Protein AF-A0A6H0CEQ5-F1 (afdb_monomer_lite)

Sequence (63 aa):
EDCKLNVLQDYKQSFDVPIGYSGHEVGTPVALAALALGAKVLENHITLDRNMKGNDHVCSLTP

InterPro domains:
  IPR013132 PseI/NeuA/B-like [PF03102] (1-63)
  IPR013785 Aldolase-type TIM barrel [G3DSA:3.20.20.70] (1-63)
  IPR051690 PseI/Nans/NeuA/B acid synthases [PTHR42966] (1-63)

pLDDT: mean 95.83, std 3.58, range [72.69, 98.44]

Structure (mmCIF, N/CA/C/O backbone):
data_AF-A0A6H0CEQ5-F1
#
_entry.id   AF-A0A6H0CEQ5-F1
#
loop_
_atom_site.group_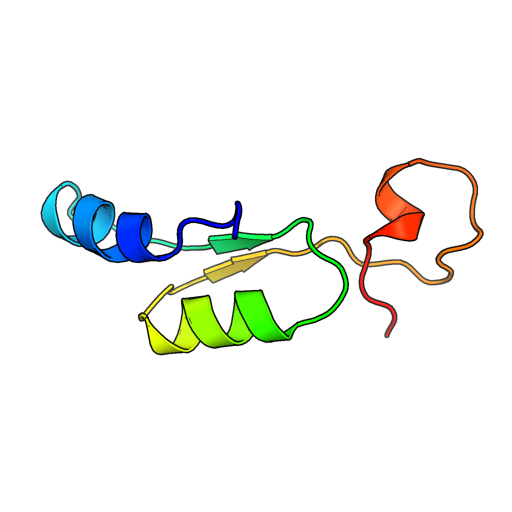PDB
_atom_site.id
_atom_site.type_symbol
_atom_site.label_atom_id
_atom_site.label_alt_id
_atom_site.label_comp_id
_atom_site.label_asym_id
_atom_site.label_entity_id
_atom_site.label_seq_id
_atom_site.pdbx_PDB_ins_code
_atom_site.Cartn_x
_atom_site.Cartn_y
_atom_site.Cartn_z
_atom_site.occupancy
_atom_site.B_iso_or_equiv
_atom_site.auth_seq_id
_atom_site.auth_comp_id
_atom_site.auth_asym_id
_atom_site.auth_atom_id
_atom_site.pdbx_PDB_model_num
ATOM 1 N N . GLU A 1 1 ? 10.961 -8.279 9.626 1.00 72.69 1 GLU A N 1
ATOM 2 C CA . GLU A 1 1 ? 11.051 -7.997 11.077 1.00 72.69 1 GLU A CA 1
ATOM 3 C C . GLU A 1 1 ? 10.990 -6.497 11.382 1.00 72.69 1 GLU A C 1
ATOM 5 O O . GLU A 1 1 ? 10.388 -6.107 12.384 1.00 72.69 1 GLU A O 1
ATOM 10 N N . ASP A 1 2 ? 11.543 -5.657 10.502 1.00 91.94 2 ASP A N 1
ATOM 11 C CA . ASP A 1 2 ? 11.643 -4.202 10.704 1.00 91.94 2 ASP A CA 1
ATOM 12 C C . ASP A 1 2 ? 10.361 -3.412 10.419 1.00 91.94 2 ASP A C 1
ATOM 14 O O . ASP A 1 2 ? 10.216 -2.300 10.905 1.00 91.94 2 ASP A O 1
ATOM 18 N N . CYS A 1 3 ? 9.389 -3.981 9.699 1.00 93.25 3 CYS A N 1
ATOM 19 C CA . CYS A 1 3 ? 8.163 -3.266 9.314 1.00 93.25 3 CYS A CA 1
ATOM 20 C C . CYS A 1 3 ? 7.221 -2.935 10.492 1.00 93.25 3 CYS A C 1
ATOM 22 O O . CYS A 1 3 ? 6.296 -2.154 10.315 1.00 93.25 3 CYS A O 1
ATOM 24 N N . LYS A 1 4 ? 7.411 -3.563 11.667 1.00 95.56 4 LYS A N 1
ATOM 25 C CA . LYS A 1 4 ? 6.680 -3.321 12.936 1.00 95.56 4 LYS A CA 1
ATOM 26 C C . LYS A 1 4 ? 5.176 -2.997 12.784 1.00 95.56 4 LYS A C 1
ATOM 28 O O . LYS A 1 4 ? 4.673 -2.065 13.404 1.00 95.56 4 LYS A O 1
ATOM 33 N N . LEU A 1 5 ? 4.429 -3.808 12.025 1.00 97.00 5 LEU A N 1
ATOM 34 C CA . LEU A 1 5 ? 3.024 -3.526 11.670 1.00 97.00 5 LEU A CA 1
ATOM 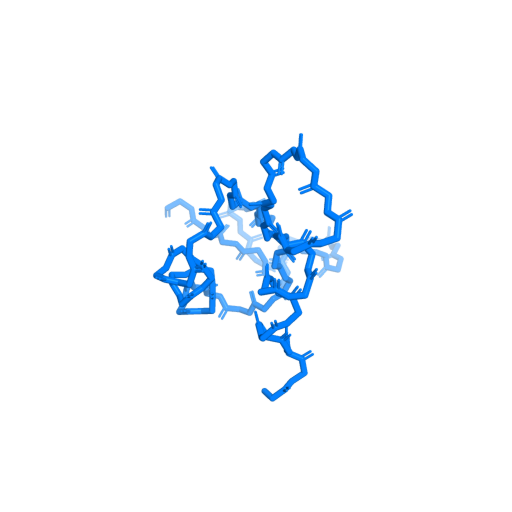35 C C . LEU A 1 5 ? 2.054 -3.363 12.857 1.00 97.00 5 LEU A C 1
ATOM 37 O O . LEU A 1 5 ? 0.978 -2.795 12.685 1.00 97.00 5 LEU A O 1
ATOM 41 N N . ASN A 1 6 ? 2.419 -3.811 14.062 1.00 96.12 6 ASN A N 1
ATOM 42 C CA . ASN A 1 6 ? 1.614 -3.589 15.268 1.00 96.12 6 ASN A CA 1
ATOM 43 C C . ASN A 1 6 ? 1.410 -2.098 15.584 1.00 96.12 6 ASN A C 1
ATOM 45 O O . ASN A 1 6 ? 0.382 -1.761 16.165 1.00 96.12 6 ASN A O 1
ATOM 49 N N . VAL A 1 7 ? 2.299 -1.208 15.120 1.00 96.81 7 VAL A N 1
ATOM 50 C CA . VAL A 1 7 ? 2.148 0.251 15.278 1.00 96.81 7 VAL A CA 1
ATOM 51 C C . VAL A 1 7 ? 0.848 0.783 14.662 1.00 96.81 7 VAL A C 1
ATOM 53 O O . VAL A 1 7 ? 0.310 1.796 15.102 1.00 96.81 7 VAL A O 1
ATOM 56 N N . LEU A 1 8 ? 0.282 0.071 13.678 1.00 97.81 8 LEU A N 1
ATOM 57 C CA . LEU A 1 8 ? -1.023 0.405 13.107 1.00 97.81 8 LEU A CA 1
ATOM 58 C C . LEU A 1 8 ? -2.131 0.380 14.169 1.00 97.81 8 LEU A C 1
ATOM 60 O O . LEU A 1 8 ? -3.070 1.164 14.069 1.00 97.81 8 LEU A O 1
ATOM 64 N N . GLN A 1 9 ? -2.043 -0.502 15.172 1.00 97.62 9 GLN A N 1
ATOM 65 C CA . GLN A 1 9 ? -3.013 -0.547 16.269 1.00 97.62 9 GLN A CA 1
ATOM 66 C C . GLN A 1 9 ? -2.838 0.650 17.202 1.00 97.62 9 GLN A C 1
ATOM 68 O O . GLN A 1 9 ? -3.823 1.309 17.532 1.00 97.62 9 GLN A O 1
ATOM 73 N N . ASP A 1 10 ? -1.594 0.983 17.545 1.00 97.69 10 ASP A N 1
ATOM 74 C CA . ASP A 1 10 ? -1.278 2.123 18.409 1.00 97.69 10 ASP A CA 1
ATOM 75 C C . ASP A 1 10 ? -1.778 3.438 17.789 1.00 97.69 10 ASP A C 1
ATOM 77 O O . ASP A 1 10 ? -2.403 4.265 18.457 1.00 97.69 10 ASP A O 1
ATOM 81 N N . TYR A 1 11 ? -1.580 3.616 16.479 1.00 97.88 11 TYR A N 1
ATOM 82 C CA . TYR A 1 11 ? -2.028 4.813 15.764 1.00 97.88 11 TYR A CA 1
ATOM 83 C C . TYR A 1 11 ? -3.545 4.890 15.627 1.00 97.88 11 TYR A C 1
ATOM 85 O O . TYR A 1 11 ? -4.107 5.970 15.782 1.00 97.88 11 TYR A O 1
ATOM 93 N N . LYS A 1 12 ? -4.226 3.759 15.421 1.00 97.19 12 LYS A N 1
ATOM 94 C CA . LYS A 1 12 ? -5.696 3.720 15.421 1.00 97.19 12 LYS A CA 1
ATOM 95 C C . LYS A 1 12 ? -6.301 4.099 16.769 1.00 97.19 12 LYS A C 1
ATOM 97 O O . LYS A 1 12 ? -7.403 4.630 16.799 1.00 97.19 12 LYS A O 1
ATOM 102 N N . GLN A 1 13 ? -5.616 3.796 17.870 1.00 97.50 13 GLN A N 1
ATOM 103 C CA . GLN A 1 13 ? -6.061 4.186 19.210 1.00 97.50 13 GLN A CA 1
ATOM 104 C C . GLN A 1 13 ? -5.742 5.652 19.523 1.00 97.50 13 GLN A C 1
ATOM 106 O O . GLN A 1 13 ? -6.471 6.289 20.277 1.00 97.50 13 GLN A O 1
ATOM 111 N N . SER A 1 14 ? -4.656 6.180 18.956 1.00 98.38 14 SER A N 1
ATOM 112 C CA . SER A 1 14 ? -4.157 7.525 19.260 1.00 98.38 14 SER A CA 1
ATOM 113 C C . SER A 1 14 ? -4.802 8.626 18.418 1.00 98.38 14 SER A C 1
ATOM 115 O O . SER A 1 14 ? -4.845 9.776 18.853 1.00 98.38 14 SER A O 1
ATOM 117 N N . PHE A 1 15 ? -5.278 8.303 17.214 1.00 98.12 15 PHE A N 1
ATOM 118 C CA . PHE A 1 15 ? -5.742 9.294 16.248 1.00 98.12 15 PHE A CA 1
ATOM 119 C C . PHE A 1 15 ? -7.104 8.920 15.659 1.00 98.12 15 PHE A C 1
ATOM 121 O O . PHE A 1 15 ? -7.306 7.800 15.198 1.00 98.12 15 PHE A O 1
ATOM 128 N N . ASP A 1 16 ? -8.013 9.896 15.594 1.00 97.88 16 ASP A N 1
ATOM 129 C CA . ASP A 1 16 ? -9.332 9.759 14.961 1.00 97.88 16 ASP A CA 1
ATOM 130 C C . ASP A 1 16 ? -9.277 10.112 13.462 1.00 97.88 16 ASP A C 1
ATOM 132 O O . ASP A 1 16 ? -9.970 10.997 12.964 1.00 97.88 16 ASP A O 1
ATOM 136 N N . VAL A 1 17 ? -8.361 9.465 12.735 1.00 98.00 17 VAL A N 1
ATOM 137 C CA . VAL A 1 17 ? -8.214 9.600 11.277 1.00 98.00 17 VAL A CA 1
ATOM 138 C C . VAL A 1 17 ? -7.875 8.250 10.635 1.00 98.00 17 VAL A C 1
ATOM 140 O O . VAL A 1 17 ? -7.365 7.351 11.308 1.00 98.00 17 VAL A O 1
ATOM 143 N N . PRO A 1 18 ? -8.117 8.066 9.321 1.00 98.12 18 PRO A N 1
ATOM 144 C CA . PRO A 1 18 ? -7.683 6.863 8.619 1.00 98.12 18 PRO A CA 1
ATOM 145 C C . PRO A 1 18 ? -6.161 6.671 8.691 1.00 98.12 18 PRO A C 1
ATOM 147 O O . PRO A 1 18 ? -5.398 7.547 8.295 1.00 98.12 18 PRO A O 1
ATOM 150 N N . ILE A 1 19 ? -5.725 5.494 9.144 1.00 98.44 19 ILE A N 1
ATOM 151 C CA .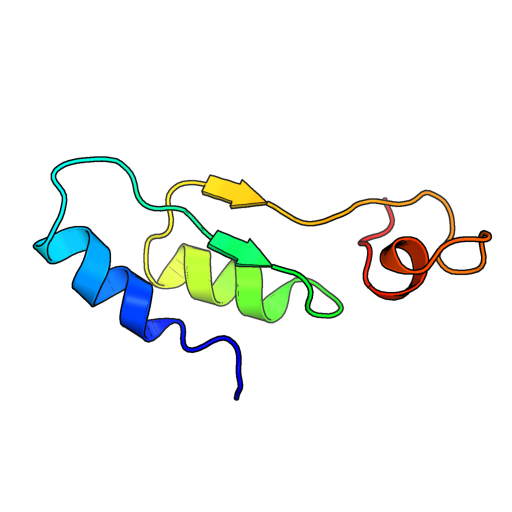 ILE A 1 19 ? -4.308 5.110 9.201 1.00 98.44 19 ILE A CA 1
ATOM 152 C C . ILE A 1 19 ? -3.963 4.230 7.997 1.00 98.44 19 ILE A C 1
ATOM 154 O O . ILE A 1 19 ? -4.696 3.287 7.688 1.00 98.44 19 ILE A O 1
ATOM 158 N N . GLY A 1 20 ? -2.855 4.530 7.320 1.00 98.12 20 GLY A N 1
ATOM 159 C CA . GLY A 1 20 ? -2.333 3.778 6.176 1.00 98.12 20 GLY A CA 1
ATOM 160 C C . GLY A 1 20 ? -0.969 3.141 6.443 1.00 98.12 20 GLY A C 1
ATOM 161 O O . GLY A 1 20 ? -0.437 3.217 7.548 1.00 98.12 20 GLY A O 1
ATOM 162 N N . TYR A 1 21 ? -0.411 2.516 5.410 1.00 98.25 21 TYR A N 1
ATOM 163 C CA . TYR A 1 21 ? 0.922 1.925 5.402 1.00 98.25 21 TYR A CA 1
ATOM 164 C C . TYR A 1 21 ? 1.665 2.327 4.125 1.00 98.25 21 TYR A C 1
ATOM 166 O O . TYR A 1 21 ? 1.120 2.177 3.033 1.00 98.25 21 TYR A O 1
ATOM 174 N N . SER A 1 22 ? 2.896 2.819 4.272 1.00 97.38 22 SER A N 1
ATOM 175 C CA . SER A 1 22 ? 3.826 3.067 3.164 1.00 97.38 22 SER A CA 1
ATOM 176 C C . SER A 1 22 ? 5.011 2.111 3.307 1.00 97.38 22 SER A C 1
ATOM 178 O O . SER A 1 22 ? 5.691 2.103 4.339 1.00 97.38 22 SER A O 1
ATOM 180 N N . GLY A 1 23 ? 5.180 1.237 2.317 1.00 95.06 23 GLY A N 1
ATOM 181 C CA . GLY A 1 23 ? 6.130 0.130 2.325 1.00 95.06 23 GLY A CA 1
ATOM 182 C C . GLY A 1 23 ? 7.291 0.345 1.356 1.00 95.06 23 GLY A C 1
ATOM 183 O O . GLY A 1 23 ? 7.105 0.787 0.221 1.00 95.06 23 GLY A O 1
ATOM 184 N N . HIS A 1 24 ? 8.491 -0.036 1.794 1.00 94.69 24 HIS A N 1
ATOM 185 C CA . HIS A 1 24 ? 9.732 -0.006 0.999 1.00 94.69 24 HIS A CA 1
ATOM 186 C C . HIS A 1 24 ? 10.382 -1.395 0.884 1.00 94.69 24 HIS A C 1
ATOM 188 O O . HIS A 1 24 ? 11.498 -1.548 0.388 1.00 94.69 24 HIS A O 1
ATOM 194 N N . GLU A 1 25 ? 9.701 -2.421 1.383 1.00 93.69 25 GLU A N 1
ATOM 195 C CA . GLU A 1 25 ? 10.057 -3.817 1.218 1.00 93.69 25 GLU A CA 1
ATOM 196 C C . GLU A 1 25 ? 9.828 -4.304 -0.216 1.00 93.69 25 GLU A C 1
ATOM 198 O O . GLU A 1 25 ? 9.025 -3.764 -0.974 1.00 93.69 25 GLU A O 1
ATOM 203 N N . VAL A 1 26 ? 10.527 -5.378 -0.583 1.00 91.50 26 VAL A N 1
ATOM 204 C CA . VAL A 1 26 ? 10.358 -6.004 -1.893 1.00 91.50 26 VAL A CA 1
ATOM 205 C C . VAL A 1 26 ? 9.084 -6.850 -1.907 1.00 91.50 26 VAL A C 1
ATOM 207 O O . VAL A 1 26 ? 8.950 -7.811 -1.147 1.00 91.50 26 VAL A O 1
ATOM 210 N N . GLY A 1 27 ? 8.190 -6.546 -2.848 1.00 92.25 27 GLY A N 1
ATOM 211 C CA . GLY A 1 27 ? 6.948 -7.288 -3.063 1.00 92.25 27 GLY A CA 1
ATOM 212 C C . GLY A 1 27 ? 5.786 -6.789 -2.202 1.00 92.25 27 GLY A C 1
ATOM 213 O O . GLY A 1 27 ? 5.848 -5.736 -1.586 1.00 92.25 27 GLY A O 1
ATOM 214 N N . THR A 1 28 ? 4.689 -7.543 -2.198 1.00 95.94 28 THR 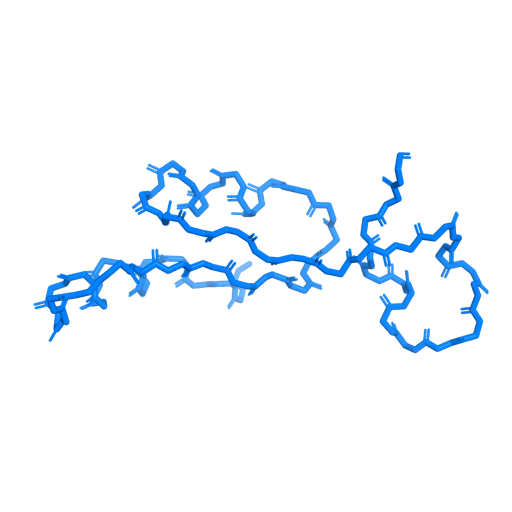A N 1
ATOM 215 C CA . THR A 1 28 ? 3.416 -7.153 -1.569 1.00 95.94 28 THR A CA 1
ATOM 216 C C . THR A 1 28 ? 3.020 -7.857 -0.256 1.00 95.94 28 THR A C 1
ATOM 218 O O . THR A 1 28 ? 2.052 -7.392 0.348 1.00 95.94 28 THR A O 1
ATOM 221 N N . PRO A 1 29 ? 3.677 -8.927 0.259 1.00 96.56 29 PRO A N 1
ATOM 222 C CA . PRO A 1 29 ? 3.190 -9.623 1.458 1.00 96.56 29 PRO A CA 1
ATOM 223 C C . PRO A 1 29 ? 3.001 -8.738 2.695 1.00 96.56 29 PRO A C 1
ATOM 225 O O . PRO A 1 29 ? 2.033 -8.918 3.433 1.00 96.56 29 PRO A O 1
ATOM 228 N N . VAL A 1 30 ? 3.898 -7.776 2.926 1.00 96.94 30 VAL A N 1
ATOM 229 C CA . VAL A 1 30 ? 3.818 -6.889 4.096 1.00 96.94 30 VAL A CA 1
ATOM 230 C C . VAL A 1 30 ? 2.706 -5.857 3.921 1.00 96.94 30 VAL A C 1
ATOM 232 O O . VAL A 1 30 ? 1.910 -5.684 4.840 1.00 96.94 30 VAL A O 1
ATOM 235 N N . ALA A 1 31 ? 2.571 -5.255 2.738 1.00 96.88 31 ALA A N 1
ATOM 236 C CA . ALA A 1 31 ? 1.440 -4.388 2.413 1.00 96.88 31 ALA A CA 1
ATOM 237 C C . ALA A 1 31 ? 0.086 -5.113 2.569 1.00 96.88 31 ALA A C 1
ATOM 239 O O . ALA A 1 31 ? -0.859 -4.566 3.139 1.00 96.88 31 ALA A O 1
ATOM 240 N N . LEU A 1 32 ? -0.004 -6.384 2.156 1.00 97.44 32 LEU A N 1
ATOM 241 C CA . LEU A 1 32 ? -1.196 -7.214 2.371 1.00 97.44 32 LEU A CA 1
ATOM 242 C C . LEU A 1 32 ? -1.439 -7.520 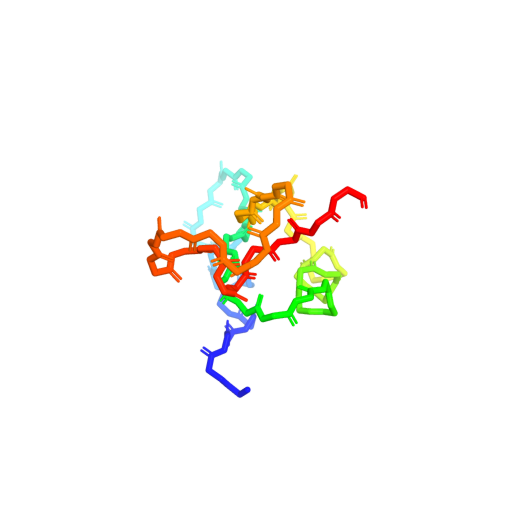3.856 1.00 97.44 32 LEU A C 1
ATOM 244 O O . LEU A 1 32 ? -2.583 -7.497 4.309 1.00 97.44 32 LEU A O 1
ATOM 248 N N . ALA A 1 33 ? -0.386 -7.765 4.636 1.00 97.75 33 ALA A N 1
ATOM 249 C CA . ALA A 1 33 ? -0.509 -7.919 6.081 1.00 97.75 33 ALA A CA 1
ATOM 250 C C . ALA A 1 33 ? -0.972 -6.613 6.754 1.00 97.75 33 ALA A C 1
ATOM 252 O O . ALA A 1 33 ? -1.835 -6.649 7.630 1.00 97.75 33 ALA A O 1
ATOM 253 N N . ALA A 1 34 ? -0.472 -5.455 6.315 1.00 98.19 34 ALA A N 1
ATOM 254 C CA . ALA A 1 34 ? -0.917 -4.147 6.789 1.00 98.19 34 ALA A CA 1
ATOM 255 C C . ALA A 1 34 ? -2.404 -3.912 6.476 1.00 98.19 34 ALA A C 1
ATOM 257 O O . ALA A 1 34 ? -3.157 -3.463 7.345 1.00 98.19 34 ALA A O 1
ATOM 258 N N . LEU A 1 35 ? -2.852 -4.288 5.273 1.00 97.75 35 LEU A N 1
ATOM 259 C CA . LEU A 1 35 ? -4.265 -4.272 4.894 1.00 97.75 35 LEU A CA 1
ATOM 260 C C . LEU A 1 35 ? -5.108 -5.168 5.808 1.00 97.75 35 LEU A C 1
ATOM 262 O O . LEU A 1 35 ? -6.139 -4.724 6.310 1.00 97.75 35 LEU A O 1
ATOM 266 N N . ALA A 1 36 ? -4.660 -6.399 6.075 1.00 97.94 36 ALA A N 1
ATOM 267 C CA . ALA A 1 36 ? -5.346 -7.328 6.975 1.00 97.94 36 ALA A CA 1
ATOM 268 C C . ALA A 1 36 ? -5.423 -6.800 8.421 1.00 97.94 36 ALA A C 1
ATOM 270 O O . ALA A 1 36 ? -6.425 -6.993 9.105 1.00 97.94 36 ALA A O 1
ATOM 271 N N . LEU A 1 37 ? -4.404 -6.060 8.867 1.00 97.62 37 LEU A N 1
ATOM 272 C CA . LEU A 1 37 ? -4.387 -5.346 10.150 1.00 97.62 37 LEU A CA 1
ATOM 273 C C . LEU A 1 37 ? -5.207 -4.046 10.122 1.00 97.62 37 LEU A C 1
ATOM 275 O O . LEU A 1 37 ? -5.341 -3.356 11.137 1.00 97.62 37 LEU A O 1
ATOM 279 N N . GLY A 1 38 ? -5.806 -3.732 8.974 1.00 96.94 38 GLY A N 1
ATOM 280 C CA . GLY A 1 38 ? -6.793 -2.690 8.756 1.00 96.94 38 GLY A CA 1
ATOM 281 C C . GLY A 1 38 ? -6.208 -1.325 8.410 1.00 96.94 38 GLY A C 1
ATOM 282 O O . GLY A 1 38 ? -6.849 -0.329 8.754 1.00 96.94 38 GLY A O 1
ATOM 283 N N . ALA A 1 39 ? -5.025 -1.268 7.794 1.00 98.31 39 ALA A N 1
ATOM 284 C CA . ALA A 1 39 ? -4.585 -0.081 7.067 1.00 98.31 39 ALA A CA 1
ATOM 285 C C . ALA A 1 39 ? -5.631 0.287 5.997 1.00 98.31 39 ALA A C 1
ATOM 287 O O . ALA A 1 39 ? -6.222 -0.585 5.359 1.00 98.31 39 ALA A O 1
ATOM 288 N N . LYS A 1 40 ? -5.899 1.583 5.831 1.00 98.31 40 LYS A N 1
ATOM 289 C CA . LYS A 1 40 ? -6.912 2.118 4.904 1.00 98.31 40 LYS A CA 1
ATOM 290 C C . LYS A 1 40 ? -6.334 2.592 3.578 1.00 98.31 40 LYS A C 1
ATOM 292 O O . LYS A 1 40 ? -7.076 2.733 2.614 1.00 98.31 40 LYS A O 1
ATOM 297 N N . VAL A 1 41 ? -5.027 2.819 3.542 1.00 98.19 41 VAL A N 1
ATOM 298 C CA . VAL A 1 41 ? -4.263 3.219 2.361 1.00 98.19 41 VAL A CA 1
ATOM 299 C C . VAL A 1 41 ? -2.987 2.388 2.342 1.00 98.19 41 VAL A C 1
ATOM 301 O O . VAL A 1 41 ? -2.394 2.171 3.400 1.00 98.19 41 VAL A O 1
ATOM 304 N N . LEU A 1 42 ? -2.597 1.921 1.159 1.00 97.94 42 LEU A N 1
ATOM 305 C CA . LEU A 1 42 ? -1.307 1.290 0.905 1.00 97.94 42 LEU A CA 1
ATOM 306 C C . LEU A 1 42 ? -0.550 2.148 -0.102 1.00 97.94 42 LEU A C 1
ATOM 308 O O . LEU A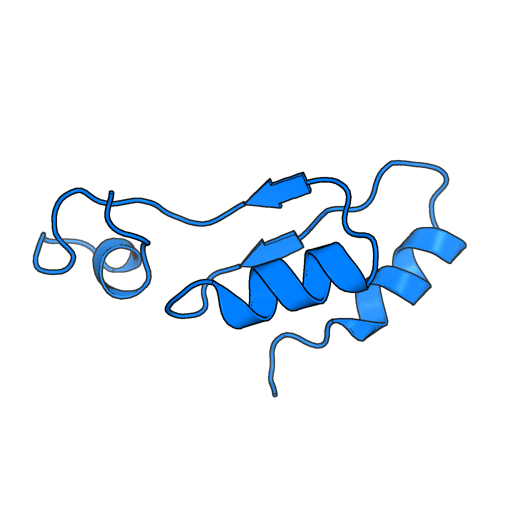 1 42 ? -1.119 2.547 -1.117 1.00 97.94 42 LEU A O 1
ATOM 312 N N . GLU A 1 43 ? 0.716 2.403 0.176 1.00 97.88 43 GLU A N 1
ATOM 313 C CA . GLU A 1 43 ? 1.618 3.127 -0.706 1.00 97.88 43 GLU A CA 1
ATOM 314 C C . GLU A 1 43 ? 2.893 2.304 -0.896 1.00 97.88 43 GLU A C 1
ATOM 316 O O . GLU A 1 43 ? 3.492 1.828 0.066 1.00 97.88 43 GLU A O 1
ATOM 321 N N . ASN A 1 44 ? 3.301 2.129 -2.148 1.00 95.69 44 ASN A N 1
ATOM 322 C CA . ASN A 1 44 ? 4.556 1.495 -2.524 1.00 95.69 44 ASN A CA 1
ATOM 323 C C . ASN A 1 44 ? 5.090 2.197 -3.774 1.00 95.69 44 ASN A C 1
ATOM 325 O O . ASN A 1 44 ? 4.316 2.686 -4.603 1.00 95.69 44 ASN A O 1
ATOM 329 N N . HIS A 1 45 ? 6.408 2.185 -3.951 1.00 96.25 45 HIS A N 1
ATOM 330 C CA . HIS A 1 45 ? 7.005 2.622 -5.207 1.00 96.25 45 HIS A CA 1
ATOM 331 C C . HIS A 1 45 ? 6.663 1.645 -6.340 1.00 96.25 45 HIS A C 1
ATOM 333 O O . HIS A 1 45 ? 6.612 0.427 -6.142 1.00 96.25 45 HIS A O 1
ATOM 339 N N . ILE A 1 46 ? 6.468 2.184 -7.544 1.00 96.31 46 ILE A N 1
ATOM 340 C CA . ILE A 1 46 ? 6.285 1.411 -8.773 1.00 96.31 46 ILE A CA 1
ATOM 341 C C . ILE A 1 46 ? 7.350 1.792 -9.795 1.00 96.31 46 ILE A C 1
ATOM 343 O O . ILE A 1 46 ? 7.798 2.937 -9.859 1.00 96.31 46 ILE A O 1
ATOM 347 N N . THR A 1 47 ? 7.742 0.838 -10.627 1.00 96.75 47 THR A N 1
ATOM 348 C CA . THR A 1 47 ? 8.691 1.070 -11.705 1.00 96.75 47 THR A CA 1
ATOM 349 C C . THR A 1 47 ? 8.422 0.179 -12.908 1.00 96.75 47 THR A C 1
ATOM 351 O O . THR A 1 47 ? 7.900 -0.920 -12.768 1.00 96.75 47 THR A O 1
ATOM 354 N N . LEU A 1 48 ? 8.802 0.641 -14.100 1.00 96.88 48 LEU A N 1
ATOM 355 C CA . LEU A 1 48 ? 8.724 -0.163 -15.323 1.00 96.88 48 LEU A CA 1
ATOM 356 C C . LEU A 1 48 ? 9.833 -1.223 -15.385 1.00 96.88 48 LEU A C 1
ATOM 358 O O . LEU A 1 48 ? 9.627 -2.287 -15.957 1.00 96.88 48 LEU A O 1
ATOM 362 N N . ASP A 1 49 ? 10.994 -0.935 -14.794 1.00 95.81 49 ASP A N 1
ATOM 363 C CA . ASP A 1 49 ? 12.136 -1.844 -14.733 1.00 95.81 49 ASP A CA 1
ATOM 364 C C . ASP A 1 49 ? 12.977 -1.542 -13.484 1.00 95.81 49 ASP A C 1
ATOM 366 O O . ASP A 1 49 ? 13.406 -0.409 -13.246 1.00 95.81 49 ASP A O 1
ATOM 370 N N . ARG A 1 50 ? 13.227 -2.579 -12.680 1.00 94.94 50 ARG A N 1
ATOM 371 C CA . ARG A 1 50 ? 14.015 -2.492 -11.442 1.00 94.94 50 ARG A CA 1
ATOM 372 C C . ARG A 1 50 ? 15.503 -2.246 -11.687 1.00 94.94 50 ARG A C 1
ATOM 374 O O . ARG A 1 50 ? 16.209 -1.868 -10.758 1.00 94.94 50 ARG A O 1
ATOM 381 N N . ASN A 1 51 ? 15.977 -2.458 -12.916 1.00 95.44 51 ASN A N 1
ATOM 382 C CA . ASN A 1 51 ? 17.374 -2.261 -13.307 1.00 95.44 51 ASN A CA 1
ATOM 383 C C . ASN A 1 51 ? 17.679 -0.823 -13.755 1.00 95.44 51 ASN A C 1
ATOM 385 O O . ASN A 1 51 ? 18.828 -0.506 -14.073 1.00 95.44 51 ASN A O 1
ATOM 389 N N . MET A 1 52 ? 16.674 0.056 -13.809 1.00 95.94 52 MET A N 1
ATOM 390 C CA . MET A 1 52 ? 16.883 1.463 -14.138 1.00 95.94 52 MET A CA 1
ATOM 391 C C . MET A 1 52 ? 17.740 2.170 -13.082 1.00 95.94 52 MET A C 1
ATOM 393 O O . MET A 1 52 ? 17.800 1.791 -11.913 1.00 95.94 52 MET A O 1
ATOM 397 N N . LYS A 1 53 ? 18.414 3.244 -13.503 1.00 96.00 53 LYS A N 1
ATOM 398 C CA . LYS A 1 53 ? 19.263 4.040 -12.615 1.00 96.00 53 LYS A CA 1
ATOM 399 C C . LYS A 1 53 ? 18.421 4.740 -11.542 1.00 96.00 53 LYS A C 1
ATOM 401 O O . LYS A 1 53 ? 17.642 5.629 -11.861 1.00 96.00 53 LYS A O 1
ATOM 406 N N . GLY A 1 54 ? 18.696 4.435 -10.278 1.00 93.44 54 GLY A N 1
ATOM 407 C CA . GLY A 1 54 ? 18.131 5.109 -9.107 1.00 93.44 54 GLY A CA 1
ATOM 408 C C . GLY A 1 54 ? 17.806 4.100 -8.010 1.00 93.44 54 GLY A C 1
ATOM 409 O O . GLY A 1 54 ? 17.469 2.957 -8.300 1.00 93.44 54 GLY A O 1
ATOM 410 N N . ASN A 1 55 ? 17.937 4.504 -6.749 1.00 90.44 55 ASN A N 1
ATOM 411 C CA . ASN A 1 55 ? 17.897 3.558 -5.629 1.00 90.44 55 ASN A CA 1
ATOM 412 C C . ASN A 1 55 ? 16.507 2.934 -5.431 1.00 90.44 55 ASN A C 1
ATOM 414 O O . ASN A 1 55 ? 16.408 1.749 -5.120 1.00 90.44 55 ASN A O 1
ATOM 418 N N . ASP A 1 56 ? 15.446 3.699 -5.688 1.00 94.31 56 ASP A N 1
ATOM 419 C CA . ASP A 1 56 ? 14.068 3.260 -5.443 1.00 94.31 56 ASP A CA 1
ATOM 420 C C . ASP A 1 56 ? 13.582 2.223 -6.465 1.00 94.31 56 ASP A C 1
ATOM 422 O O . ASP A 1 56 ? 12.647 1.467 -6.198 1.00 94.31 56 ASP A O 1
ATOM 426 N N . HIS A 1 57 ? 14.231 2.130 -7.632 1.00 95.88 57 HIS A N 1
ATOM 427 C CA . HIS A 1 57 ? 13.870 1.149 -8.659 1.00 95.88 57 HIS A CA 1
ATOM 428 C C . HIS A 1 57 ? 14.003 -0.287 -8.143 1.00 95.88 57 HIS A C 1
ATOM 430 O O . HIS A 1 57 ? 13.162 -1.129 -8.447 1.00 95.88 57 HIS A O 1
ATOM 436 N N . VAL A 1 58 ? 15.014 -0.560 -7.315 1.00 93.44 58 VAL A N 1
ATOM 437 C CA . VAL A 1 58 ? 15.332 -1.915 -6.844 1.00 93.44 58 VAL A CA 1
ATOM 438 C C . VAL A 1 58 ? 14.226 -2.489 -5.951 1.00 93.44 58 VAL A C 1
ATOM 440 O O . VAL A 1 58 ? 13.918 -3.678 -6.052 1.00 93.44 58 VAL A O 1
ATOM 443 N N . CYS A 1 59 ? 13.607 -1.664 -5.100 1.00 92.31 59 CYS A N 1
ATOM 444 C CA . CYS A 1 59 ? 12.534 -2.091 -4.193 1.00 92.31 59 CYS A CA 1
ATOM 445 C C . CYS A 1 59 ? 11.120 -1.918 -4.769 1.00 92.31 59 CYS A C 1
ATOM 447 O O . CYS A 1 59 ? 10.169 -2.484 -4.232 1.00 92.31 59 CYS A O 1
ATOM 449 N N . SER A 1 60 ? 10.974 -1.193 -5.878 1.00 96.69 60 SER A N 1
ATOM 450 C CA . SER A 1 60 ? 9.682 -0.905 -6.500 1.00 96.69 60 SER A CA 1
ATOM 451 C C . SER A 1 60 ? 8.943 -2.153 -7.001 1.00 96.69 60 SER A C 1
ATOM 453 O O . SER A 1 60 ? 9.531 -3.143 -7.451 1.00 96.69 60 SER A O 1
ATOM 455 N N . LEU A 1 61 ? 7.615 -2.093 -7.005 1.00 96.12 61 LEU A N 1
ATOM 456 C CA . LEU A 1 61 ? 6.770 -3.052 -7.711 1.00 96.12 61 LEU A CA 1
ATOM 457 C C . LEU A 1 61 ? 6.842 -2.809 -9.221 1.00 96.12 61 LEU A C 1
ATOM 459 O O . LEU A 1 61 ? 6.990 -1.676 -9.669 1.00 96.12 61 LEU A O 1
ATOM 463 N N . THR A 1 62 ? 6.725 -3.872 -10.004 1.00 94.31 62 THR A N 1
ATOM 464 C CA . THR A 1 62 ? 6.549 -3.785 -11.459 1.00 94.31 62 THR A CA 1
ATOM 465 C C . THR A 1 62 ? 5.079 -4.038 -11.814 1.00 94.31 62 THR A C 1
ATOM 467 O O . THR A 1 62 ? 4.432 -4.775 -11.063 1.00 94.31 62 THR A O 1
ATOM 470 N N . PRO A 1 63 ? 4.549 -3.442 -12.902 1.00 90.62 63 PRO A N 1
ATOM 471 C CA . PRO A 1 63 ? 3.215 -3.749 -13.424 1.00 90.62 63 PRO A CA 1
ATOM 472 C C . PRO A 1 63 ? 2.997 -5.232 -13.738 1.00 90.62 63 PRO A C 1
ATOM 474 O O . PRO A 1 63 ? 3.987 -5.916 -14.094 1.00 90.62 63 PRO A O 1
#

Secondary structure (DSSP, 8-state):
-TT-TTHHHHHHHH-SS---EEE-SSSSHHHHHHHHTT-S-EEE-B-S-TTSSSHHHHHPBP-

Radius of gyration: 13.29 Å; chains: 1; bounding box: 29×19×35 Å

Organism: NCBI:txid236792

Foldseek 3Di:
DPQPLCVQVVCVVVDPDQAADEDQAADCPVNVVNVVVPRPDYHAAADCALPDPDDSSVRHHYD